Protein AF-A0A1Y6CMZ3-F1 (afdb_monomer_lite)

Organism: NCBI:txid1513793

pLDDT: mean 83.92, std 16.24, range [38.25, 95.06]

Structure (mmCIF, N/CA/C/O backbone):
data_AF-A0A1Y6CMZ3-F1
#
_entry.id   AF-A0A1Y6CMZ3-F1
#
loop_
_atom_site.group_PDB
_atom_site.id
_atom_site.type_symbol
_atom_site.label_atom_id
_atom_site.label_alt_id
_atom_site.label_comp_id
_atom_site.label_asym_id
_atom_site.label_entity_id
_atom_site.label_seq_id
_atom_site.pdbx_PDB_ins_code
_atom_site.Cartn_x
_atom_site.Cartn_y
_atom_site.Cartn_z
_atom_site.occupancy
_atom_site.B_iso_or_equiv
_atom_site.auth_seq_id
_atom_site.auth_comp_id
_atom_site.auth_asym_id
_atom_site.auth_atom_id
_atom_site.pdbx_PDB_model_num
ATOM 1 N N . MET A 1 1 ? 11.668 0.292 -15.780 1.00 80.81 1 MET A N 1
ATOM 2 C CA . MET A 1 1 ? 10.755 -0.791 -15.363 1.00 80.81 1 MET A CA 1
ATOM 3 C C . MET A 1 1 ? 9.412 -0.136 -15.151 1.00 80.81 1 MET A C 1
ATOM 5 O O . MET A 1 1 ? 9.366 0.925 -14.536 1.00 80.81 1 MET A O 1
ATOM 9 N N . THR A 1 2 ? 8.361 -0.745 -15.675 1.00 93.19 2 THR A N 1
ATOM 10 C CA . THR A 1 2 ? 7.018 -0.169 -15.674 1.00 93.19 2 THR A CA 1
ATOM 11 C C . THR A 1 2 ? 6.304 -0.505 -14.370 1.00 93.19 2 THR A C 1
ATOM 13 O O . THR A 1 2 ? 6.253 -1.671 -13.977 1.00 93.19 2 THR A O 1
ATOM 16 N N . CYS A 1 3 ? 5.780 0.505 -13.678 1.00 93.62 3 CYS A N 1
ATOM 17 C CA . CYS A 1 3 ? 5.057 0.325 -12.424 1.00 93.62 3 CYS A CA 1
ATOM 18 C C . CYS A 1 3 ? 3.755 -0.454 -12.660 1.00 93.62 3 CYS A C 1
ATOM 20 O O . CYS A 1 3 ? 2.951 -0.036 -13.492 1.00 93.62 3 CYS A O 1
ATOM 22 N N . PRO A 1 4 ? 3.481 -1.539 -11.917 1.00 93.12 4 PRO A N 1
ATOM 23 C CA . PRO A 1 4 ? 2.268 -2.323 -12.128 1.00 93.12 4 PRO A CA 1
ATOM 24 C C . PRO A 1 4 ? 0.986 -1.618 -11.638 1.00 93.12 4 PRO A C 1
ATOM 26 O O . PRO A 1 4 ? -0.101 -2.052 -12.005 1.00 93.12 4 PRO A O 1
ATOM 29 N N . ARG A 1 5 ? 1.098 -0.535 -10.845 1.00 92.00 5 ARG A N 1
ATOM 30 C CA . ARG A 1 5 ? -0.039 0.291 -10.385 1.00 92.00 5 ARG A CA 1
ATOM 31 C C . ARG A 1 5 ? -0.400 1.395 -11.384 1.00 92.00 5 ARG A C 1
ATOM 33 O O . ARG A 1 5 ? -1.525 1.428 -11.862 1.00 92.00 5 ARG A O 1
ATOM 40 N N . CYS A 1 6 ? 0.545 2.281 -11.711 1.00 94.06 6 CYS A N 1
ATOM 41 C CA . CYS A 1 6 ? 0.287 3.454 -12.563 1.00 94.06 6 CYS A CA 1
ATOM 42 C C . CYS A 1 6 ? 0.730 3.299 -14.024 1.00 94.06 6 CYS A C 1
ATOM 44 O O . CYS A 1 6 ? 0.532 4.214 -14.815 1.00 94.06 6 CYS A O 1
ATOM 46 N N . GLN A 1 7 ? 1.366 2.181 -14.387 1.00 94.56 7 GLN A N 1
ATOM 47 C CA . GLN A 1 7 ? 1.906 1.916 -15.729 1.00 94.56 7 GLN A CA 1
ATOM 48 C C . GLN A 1 7 ? 2.957 2.922 -16.229 1.00 94.56 7 GLN A C 1
ATOM 50 O O . GLN A 1 7 ? 3.349 2.870 -17.392 1.00 94.56 7 GLN A O 1
ATOM 55 N N . MET A 1 8 ? 3.473 3.795 -15.358 1.00 93.44 8 MET A N 1
ATOM 56 C CA . MET A 1 8 ? 4.573 4.698 -15.693 1.00 93.44 8 MET A CA 1
ATOM 57 C C . MET A 1 8 ? 5.934 4.034 -15.482 1.00 93.44 8 MET A C 1
ATOM 59 O O . MET A 1 8 ? 6.110 3.177 -14.608 1.00 93.44 8 MET A O 1
ATOM 63 N N . ASP A 1 9 ? 6.917 4.443 -16.278 1.00 92.94 9 ASP A N 1
ATOM 64 C CA . ASP A 1 9 ? 8.298 4.010 -16.111 1.00 92.94 9 ASP A CA 1
ATOM 65 C C . ASP A 1 9 ? 8.961 4.714 -14.931 1.00 92.94 9 ASP A C 1
ATOM 67 O O . ASP A 1 9 ? 8.968 5.937 -14.826 1.00 92.94 9 ASP A O 1
ATOM 71 N N . GLY A 1 10 ? 9.575 3.928 -14.049 1.00 88.12 10 GLY A N 1
ATOM 72 C CA . GLY A 1 10 ? 10.245 4.470 -12.877 1.00 88.12 10 GLY A CA 1
ATOM 73 C C . GLY A 1 10 ? 11.143 3.464 -12.174 1.00 88.12 10 GLY A C 1
ATOM 74 O O . GLY A 1 10 ? 11.308 2.310 -12.591 1.00 88.12 10 GLY A O 1
ATOM 75 N N . LYS A 1 11 ? 11.751 3.916 -11.075 1.00 91.19 11 LYS A N 1
ATOM 76 C CA . LYS A 1 11 ? 12.469 3.032 -10.153 1.00 91.19 11 LYS A CA 1
ATOM 77 C C . LYS A 1 11 ? 11.447 2.298 -9.298 1.00 91.19 11 LYS A C 1
ATOM 79 O O . LYS A 1 11 ? 10.808 2.907 -8.446 1.00 91.19 11 LYS A O 1
ATOM 84 N N . LEU A 1 12 ? 11.323 0.992 -9.511 1.00 92.62 12 LEU A N 1
ATOM 85 C CA . LEU A 1 12 ? 10.459 0.155 -8.690 1.00 92.62 12 LEU A CA 1
ATOM 86 C C . LEU A 1 12 ? 11.207 -0.292 -7.440 1.00 92.62 12 LEU A C 1
ATOM 88 O O . LEU A 1 12 ? 12.348 -0.752 -7.517 1.00 92.62 12 LEU A O 1
ATOM 92 N N . LYS A 1 13 ? 10.560 -0.164 -6.286 1.00 90.56 13 LYS A N 1
ATOM 93 C CA . LYS A 1 13 ? 11.067 -0.683 -5.019 1.00 90.56 13 LYS A CA 1
ATOM 94 C C . LYS A 1 13 ? 9.941 -1.381 -4.280 1.00 90.56 13 LYS A C 1
ATOM 96 O O . LYS A 1 13 ? 8.817 -0.892 -4.226 1.00 90.56 13 LYS A O 1
ATOM 101 N N . LYS A 1 14 ? 10.270 -2.510 -3.662 1.00 86.50 14 LYS A N 1
ATOM 102 C CA . LYS A 1 14 ? 9.392 -3.133 -2.681 1.00 86.50 14 LYS A CA 1
ATOM 103 C C . LYS A 1 14 ? 9.493 -2.322 -1.393 1.00 86.50 14 LYS A C 1
ATOM 105 O O . LYS A 1 14 ? 10.564 -2.268 -0.789 1.00 86.50 14 LYS A O 1
ATOM 110 N N . ARG A 1 15 ? 8.411 -1.648 -1.012 1.00 81.38 15 ARG A N 1
ATOM 111 C CA . ARG A 1 15 ? 8.324 -0.906 0.247 1.00 81.38 15 ARG A CA 1
ATOM 112 C C . ARG A 1 15 ? 7.224 -1.534 1.100 1.00 81.38 15 ARG A C 1
ATOM 114 O O . ARG A 1 15 ? 6.107 -1.667 0.606 1.00 81.38 15 ARG A O 1
ATOM 121 N N . PRO A 1 16 ? 7.533 -1.979 2.325 1.00 76.31 16 PRO A N 1
ATOM 122 C CA . PRO A 1 16 ? 6.541 -2.622 3.165 1.00 76.31 16 PRO A CA 1
ATOM 123 C C . PRO A 1 16 ? 5.617 -1.564 3.773 1.00 76.31 16 PRO A C 1
ATOM 125 O O . PRO A 1 16 ? 6.070 -0.672 4.487 1.00 76.31 16 PRO A O 1
ATOM 128 N N . PHE A 1 17 ? 4.320 -1.688 3.513 1.00 85.69 17 PHE A N 1
ATOM 129 C CA . PHE A 1 17 ? 3.295 -1.148 4.401 1.00 85.69 17 PHE A CA 1
ATOM 130 C C . PHE A 1 17 ? 3.003 -2.194 5.486 1.00 85.69 17 PHE A C 1
ATOM 132 O O . PHE A 1 17 ? 3.160 -3.393 5.249 1.00 85.69 17 PHE A O 1
ATOM 139 N N . GLY A 1 18 ? 2.593 -1.762 6.680 1.00 86.56 18 GLY A N 1
ATOM 140 C CA . GLY A 1 18 ? 2.106 -2.695 7.701 1.00 86.56 18 GLY A CA 1
ATOM 141 C C . GLY A 1 18 ? 0.835 -3.412 7.233 1.00 86.56 18 GLY A C 1
ATOM 142 O O . GLY A 1 18 ? 0.089 -2.869 6.420 1.00 86.56 18 GLY A O 1
ATOM 143 N N . GLU A 1 19 ? 0.551 -4.605 7.758 1.00 88.31 19 GLU A N 1
ATOM 144 C CA . GLU A 1 19 ? -0.611 -5.415 7.345 1.00 88.31 19 GLU A CA 1
ATOM 145 C C . GLU A 1 19 ? -1.939 -4.648 7.441 1.00 88.31 19 GLU A C 1
ATOM 147 O O . GLU A 1 19 ? -2.771 -4.735 6.542 1.00 88.31 19 GLU A O 1
ATOM 152 N N . GLN A 1 20 ? -2.111 -3.828 8.482 1.00 88.81 20 GLN A N 1
ATOM 153 C CA . GLN A 1 20 ? -3.306 -2.995 8.652 1.00 88.81 20 GLN A CA 1
ATOM 154 C C . GLN A 1 20 ? -3.413 -1.889 7.600 1.00 88.81 20 GLN A C 1
ATOM 156 O O . GLN A 1 20 ? -4.498 -1.639 7.088 1.00 88.81 20 GLN A O 1
ATOM 161 N N . ALA A 1 21 ? -2.292 -1.254 7.254 1.00 90.25 21 ALA A N 1
ATOM 162 C CA . ALA A 1 21 ? -2.248 -0.234 6.215 1.00 90.25 21 ALA A CA 1
ATOM 163 C C . ALA A 1 21 ? -2.546 -0.845 4.839 1.00 90.25 21 ALA A C 1
ATOM 165 O O . ALA A 1 21 ? -3.326 -0.288 4.077 1.00 90.25 21 ALA A O 1
ATOM 166 N N . ILE A 1 22 ? -2.001 -2.031 4.547 1.00 91.38 22 ILE A N 1
ATOM 167 C CA . ILE A 1 22 ? -2.324 -2.778 3.324 1.00 91.38 22 ILE A CA 1
ATOM 168 C C . ILE A 1 22 ? -3.817 -3.105 3.283 1.00 91.38 22 ILE A C 1
ATOM 170 O O . ILE A 1 22 ? -4.470 -2.840 2.278 1.00 91.38 22 ILE A O 1
ATOM 174 N N . ALA A 1 23 ? -4.368 -3.653 4.368 1.00 91.31 23 ALA A N 1
ATOM 175 C CA . ALA A 1 23 ? -5.785 -3.987 4.442 1.00 91.31 23 ALA A CA 1
ATOM 176 C C . ALA A 1 23 ? -6.672 -2.749 4.240 1.00 91.31 23 ALA A C 1
ATOM 178 O O . ALA A 1 23 ? -7.635 -2.816 3.480 1.00 91.31 23 ALA A O 1
ATOM 179 N N . ALA A 1 24 ? -6.320 -1.617 4.857 1.00 92.38 24 ALA A N 1
ATOM 180 C CA . ALA A 1 24 ? -7.026 -0.353 4.686 1.00 92.38 24 ALA A CA 1
ATOM 181 C C . ALA A 1 24 ? -6.993 0.119 3.225 1.00 92.38 24 ALA A C 1
ATOM 183 O O . ALA A 1 24 ? -8.046 0.335 2.635 1.00 92.38 24 ALA A O 1
ATOM 184 N N . LEU A 1 25 ? -5.809 0.172 2.606 1.00 92.62 25 LEU A N 1
ATOM 185 C CA . LEU A 1 25 ? -5.646 0.559 1.201 1.00 92.62 25 LEU A CA 1
ATOM 186 C C . LEU A 1 25 ? -6.439 -0.342 0.243 1.00 92.62 25 LEU A C 1
ATOM 188 O O . LEU A 1 25 ? -7.011 0.151 -0.727 1.00 92.62 25 LEU A O 1
ATOM 192 N N . VAL A 1 26 ? -6.503 -1.649 0.514 1.00 92.81 26 VAL A N 1
ATOM 193 C CA . VAL A 1 26 ? -7.295 -2.595 -0.289 1.00 92.81 26 VAL A CA 1
ATOM 194 C C . VAL A 1 26 ? -8.794 -2.364 -0.100 1.00 92.81 26 VAL A C 1
ATOM 196 O O . VAL A 1 26 ? -9.531 -2.311 -1.081 1.00 92.81 26 VAL A O 1
ATOM 199 N N . VAL A 1 27 ? -9.258 -2.186 1.141 1.00 93.12 27 VAL A N 1
ATOM 200 C CA . VAL A 1 27 ? -10.674 -1.918 1.451 1.00 93.12 27 VAL A CA 1
ATOM 201 C C . VAL A 1 27 ? -11.136 -0.583 0.866 1.00 93.12 27 VAL A C 1
ATOM 203 O O . VAL A 1 27 ? -12.267 -0.481 0.395 1.00 93.12 27 VAL A O 1
ATOM 206 N N . TRP A 1 28 ? -10.271 0.429 0.865 1.00 93.38 28 TRP A N 1
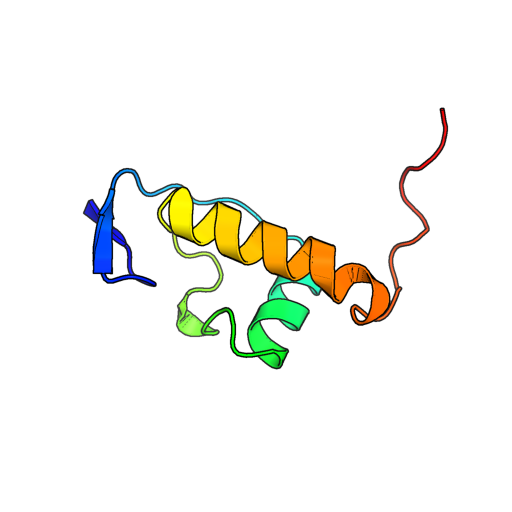ATOM 207 C CA . TRP A 1 28 ? -10.557 1.738 0.279 1.00 93.38 28 TRP A CA 1
ATOM 208 C C . TRP A 1 28 ? -10.477 1.751 -1.251 1.00 93.38 28 TRP A C 1
ATOM 210 O O . TRP A 1 28 ? -10.952 2.702 -1.863 1.00 93.38 28 TRP A O 1
ATOM 220 N N . GLY A 1 29 ? -9.927 0.702 -1.872 1.00 92.12 29 GLY A N 1
ATOM 221 C CA . GLY A 1 29 ? -9.760 0.609 -3.324 1.00 92.12 29 GLY A CA 1
ATOM 222 C C . GLY A 1 29 ? -8.525 1.334 -3.872 1.00 92.12 29 GLY A C 1
ATOM 223 O O . GLY A 1 29 ? -8.349 1.399 -5.085 1.00 92.12 29 GLY A O 1
ATOM 224 N N . GLU A 1 30 ? -7.648 1.829 -2.999 1.00 93.19 30 GLU A N 1
ATOM 225 C CA . GLU A 1 30 ? -6.426 2.562 -3.357 1.00 93.19 30 GLU A CA 1
ATOM 226 C C . GLU A 1 30 ? -5.296 1.639 -3.838 1.00 93.19 30 GLU A C 1
ATOM 228 O O . GLU A 1 30 ? -4.426 2.036 -4.629 1.00 93.19 30 GLU A O 1
ATOM 233 N N . LEU A 1 31 ? -5.311 0.387 -3.364 1.00 92.56 31 LEU A N 1
ATOM 234 C CA . LEU A 1 31 ? -4.366 -0.661 -3.732 1.00 92.56 31 LEU A CA 1
ATOM 235 C C . LEU A 1 31 ? -5.102 -1.945 -4.130 1.00 92.56 31 LEU A C 1
ATOM 237 O O . LEU A 1 31 ? -5.863 -2.513 -3.355 1.00 92.56 31 LEU A O 1
ATOM 241 N N . ASP A 1 32 ? -4.822 -2.454 -5.328 1.00 92.69 32 ASP A N 1
ATOM 242 C CA . ASP A 1 32 ? -5.349 -3.747 -5.770 1.00 92.69 32 ASP A CA 1
ATOM 243 C C . ASP A 1 32 ? -4.670 -4.902 -5.012 1.00 92.69 32 ASP A C 1
ATOM 245 O O . ASP A 1 32 ? -3.446 -4.932 -4.863 1.00 92.69 32 ASP A O 1
ATOM 249 N N . GLN A 1 33 ? -5.450 -5.894 -4.573 1.00 90.38 33 GLN A N 1
ATOM 250 C CA . GLN A 1 33 ? -4.943 -7.031 -3.796 1.00 90.38 33 GLN A CA 1
ATOM 251 C C . GLN A 1 33 ? -3.846 -7.827 -4.532 1.00 90.38 33 GLN A C 1
ATOM 253 O O . GLN A 1 33 ? -2.979 -8.422 -3.896 1.00 90.38 33 GLN A O 1
ATOM 258 N N . ARG A 1 34 ? -3.837 -7.827 -5.872 1.00 92.00 34 ARG A N 1
ATOM 259 C CA . ARG A 1 34 ? -2.805 -8.498 -6.687 1.00 92.00 34 ARG A CA 1
ATOM 260 C C . ARG A 1 34 ? -1.460 -7.774 -6.653 1.00 92.00 34 ARG A C 1
ATOM 262 O O . ARG A 1 34 ? -0.442 -8.365 -7.000 1.00 92.00 34 ARG A O 1
ATOM 269 N N . LEU A 1 35 ? -1.465 -6.498 -6.272 1.00 90.31 35 LEU A N 1
ATOM 270 C CA . LEU A 1 35 ? -0.277 -5.653 -6.161 1.00 90.31 35 LEU A CA 1
ATOM 271 C C . LEU A 1 35 ? 0.317 -5.662 -4.750 1.00 90.31 35 LEU A C 1
ATOM 273 O O . LEU A 1 35 ? 1.379 -5.082 -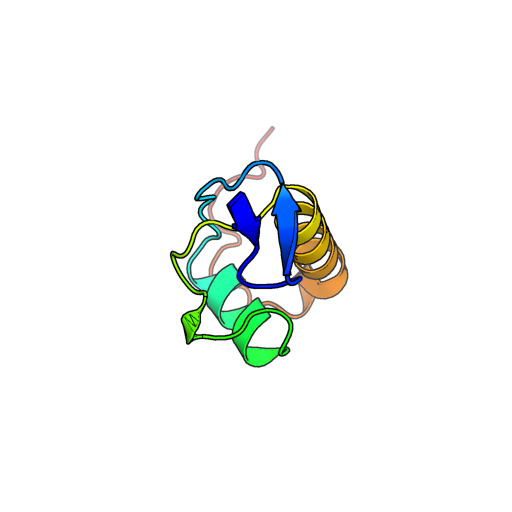4.530 1.00 90.31 35 LEU A O 1
ATOM 277 N N . VAL A 1 36 ? -0.330 -6.338 -3.799 1.00 89.06 36 VAL A N 1
ATOM 278 C CA . VAL A 1 36 ? 0.233 -6.555 -2.467 1.00 89.06 36 VAL A CA 1
ATOM 279 C C . VAL A 1 36 ? 1.561 -7.296 -2.606 1.00 89.06 36 VAL A C 1
ATOM 281 O O . VAL A 1 36 ? 1.676 -8.257 -3.364 1.00 89.06 36 VAL A O 1
ATOM 284 N N . ASP A 1 37 ? 2.579 -6.818 -1.889 1.00 85.75 37 ASP A N 1
ATOM 285 C CA . ASP A 1 37 ? 3.949 -7.347 -1.912 1.00 85.75 37 ASP A CA 1
ATOM 286 C C . ASP A 1 37 ? 4.720 -7.131 -3.240 1.00 85.75 37 ASP A C 1
ATOM 288 O O . ASP A 1 37 ? 5.917 -7.423 -3.317 1.00 85.75 37 ASP A O 1
ATOM 292 N N . GLN A 1 38 ? 4.084 -6.552 -4.267 1.00 90.38 38 GLN A N 1
ATOM 293 C CA . GLN A 1 38 ? 4.735 -6.196 -5.529 1.00 90.38 38 GLN A CA 1
ATOM 294 C C . GLN A 1 38 ? 5.514 -4.874 -5.411 1.00 90.38 38 GLN A C 1
ATOM 296 O O . GLN A 1 38 ? 5.106 -3.957 -4.693 1.00 90.38 38 GLN A O 1
ATOM 301 N N . PRO A 1 39 ? 6.644 -4.727 -6.126 1.00 93.06 39 PRO A N 1
ATOM 302 C CA . PRO A 1 39 ? 7.366 -3.465 -6.170 1.00 93.06 39 PRO A CA 1
ATOM 303 C C . PRO A 1 39 ? 6.597 -2.427 -7.003 1.00 93.06 39 PRO A C 1
ATOM 305 O O . PRO A 1 39 ? 6.213 -2.684 -8.144 1.00 93.06 39 PRO A O 1
ATOM 308 N N . ILE A 1 40 ? 6.430 -1.228 -6.448 1.00 93.88 40 ILE A N 1
ATOM 309 C CA . ILE A 1 40 ? 5.798 -0.074 -7.106 1.00 93.88 40 ILE A CA 1
ATOM 310 C C . ILE A 1 40 ? 6.803 1.074 -7.249 1.00 93.88 40 ILE A C 1
ATOM 312 O O . ILE A 1 40 ? 7.895 1.028 -6.670 1.00 93.88 40 ILE A O 1
ATOM 316 N N . CYS A 1 41 ? 6.476 2.080 -8.062 1.00 95.06 41 CYS A N 1
ATOM 317 C CA . CYS A 1 41 ? 7.294 3.289 -8.157 1.00 95.06 41 CYS A CA 1
ATOM 318 C C . CYS A 1 41 ? 7.211 4.134 -6.875 1.00 95.06 41 CYS A C 1
ATOM 320 O O . CYS A 1 41 ? 6.360 3.906 -6.015 1.00 95.06 41 CYS A O 1
ATOM 322 N N . GLU A 1 42 ? 8.132 5.091 -6.751 1.00 92.81 42 GLU A N 1
ATOM 323 C CA . GLU A 1 42 ? 8.181 6.020 -5.619 1.00 92.81 42 GLU A CA 1
ATOM 324 C C . GLU A 1 42 ? 6.920 6.881 -5.534 1.00 92.81 42 GLU A C 1
ATOM 326 O O . GLU A 1 42 ? 6.300 6.883 -4.479 1.00 92.81 42 GLU A O 1
ATOM 331 N N . ASP A 1 43 ? 6.467 7.457 -6.649 1.00 93.81 43 ASP A N 1
ATOM 332 C CA . ASP A 1 43 ? 5.258 8.285 -6.697 1.00 93.81 43 ASP A CA 1
ATOM 333 C C . ASP A 1 43 ? 4.027 7.535 -6.175 1.00 93.81 43 ASP A C 1
ATOM 335 O O . ASP A 1 43 ? 3.351 7.992 -5.262 1.00 93.81 43 ASP A O 1
ATOM 339 N N . CYS A 1 44 ? 3.786 6.313 -6.664 1.00 93.88 44 CYS A N 1
ATOM 340 C CA . CYS A 1 44 ? 2.669 5.502 -6.183 1.00 93.88 44 CYS A CA 1
ATOM 341 C C . CYS A 1 44 ? 2.769 5.171 -4.695 1.00 93.88 44 CYS A C 1
ATOM 343 O O . CYS A 1 44 ? 1.751 5.013 -4.031 1.00 93.88 44 CYS A O 1
ATOM 345 N N . TYR A 1 45 ? 3.982 4.984 -4.180 1.00 92.81 45 TYR A N 1
ATOM 346 C CA . TYR A 1 45 ? 4.165 4.744 -2.757 1.00 92.81 45 TYR A CA 1
ATOM 347 C C . TYR A 1 45 ? 3.865 6.000 -1.934 1.00 92.81 45 TYR A C 1
ATOM 349 O O . TYR A 1 45 ? 3.264 5.883 -0.867 1.00 92.81 45 TYR A O 1
ATOM 357 N N . GLU A 1 46 ? 4.284 7.173 -2.408 1.00 93.12 46 GLU A N 1
ATOM 358 C CA . GLU A 1 46 ? 4.011 8.448 -1.745 1.00 93.12 46 GLU A CA 1
ATOM 359 C C . GLU A 1 46 ? 2.514 8.748 -1.721 1.00 93.12 46 GLU A C 1
ATOM 361 O O . GLU A 1 46 ? 1.991 8.972 -0.634 1.00 93.12 46 GLU A O 1
ATOM 366 N N . GLU A 1 47 ? 1.807 8.577 -2.840 1.00 94.06 47 GLU A N 1
ATOM 367 C CA . GLU A 1 47 ? 0.348 8.742 -2.895 1.00 94.06 47 GLU A CA 1
ATOM 368 C C . GLU A 1 47 ? -0.375 7.843 -1.879 1.00 94.06 47 GLU A C 1
ATOM 370 O O . GLU A 1 47 ? -1.181 8.313 -1.082 1.00 94.06 47 GLU A O 1
ATOM 375 N N . LEU A 1 48 ? -0.048 6.542 -1.847 1.00 93.69 48 LEU A N 1
ATOM 376 C CA . LEU A 1 48 ? -0.643 5.603 -0.885 1.00 93.69 48 LEU A CA 1
ATOM 377 C C . LEU A 1 48 ? -0.349 6.011 0.564 1.00 93.69 48 LEU A C 1
ATOM 379 O O . LEU A 1 48 ? -1.185 5.833 1.450 1.00 93.69 48 LEU A O 1
ATOM 383 N N . ARG A 1 49 ? 0.852 6.536 0.822 1.00 92.88 49 ARG A N 1
ATOM 384 C CA . ARG A 1 49 ? 1.249 7.013 2.146 1.00 92.88 49 ARG A CA 1
ATOM 385 C C . ARG A 1 49 ? 0.476 8.268 2.541 1.00 92.88 49 ARG A C 1
ATOM 387 O O . ARG A 1 49 ? 0.079 8.360 3.698 1.00 92.88 49 ARG A O 1
ATOM 394 N N . GLU A 1 50 ? 0.271 9.204 1.624 1.00 94.06 50 GLU A N 1
ATOM 395 C CA . GLU A 1 50 ? -0.544 10.397 1.861 1.00 94.06 50 GLU A CA 1
ATOM 396 C C . GLU A 1 50 ? -1.984 10.004 2.189 1.00 94.06 50 GLU A C 1
ATOM 398 O O . GLU A 1 50 ? -2.484 10.400 3.238 1.00 94.06 50 GLU A O 1
ATOM 403 N N . THR A 1 51 ? -2.587 9.094 1.417 1.00 93.06 51 THR A N 1
ATOM 404 C CA . THR A 1 51 ? -3.941 8.603 1.706 1.00 93.06 51 THR A CA 1
ATOM 405 C C . THR A 1 51 ? -4.051 7.936 3.079 1.00 93.06 51 THR A C 1
ATOM 407 O O . THR A 1 51 ? -5.033 8.138 3.793 1.00 93.06 51 THR A O 1
ATOM 410 N N . LEU A 1 52 ? -3.041 7.157 3.485 1.00 91.25 52 LEU A N 1
ATOM 411 C CA . LEU A 1 52 ? -2.988 6.558 4.823 1.00 91.25 52 LEU A CA 1
ATOM 412 C C . LEU A 1 52 ? -2.907 7.604 5.938 1.00 91.25 52 LEU A C 1
ATOM 414 O O . LEU A 1 52 ? -3.4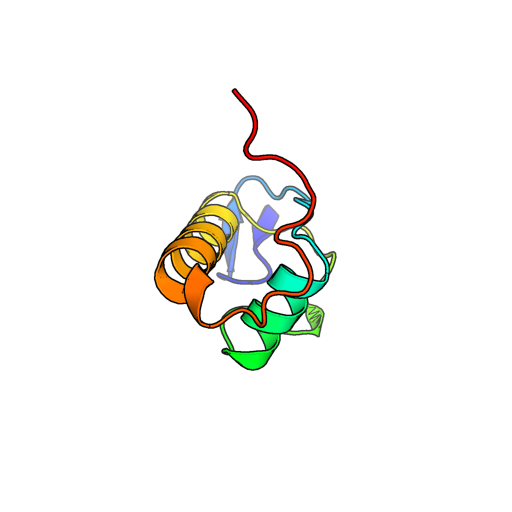81 7.379 6.999 1.00 91.25 52 LEU A O 1
ATOM 418 N N . ILE A 1 53 ? -2.197 8.712 5.716 1.00 90.50 53 ILE A N 1
ATOM 419 C CA . ILE A 1 53 ? -2.098 9.815 6.678 1.00 90.50 53 ILE A CA 1
ATOM 420 C C . ILE A 1 53 ? -3.428 10.572 6.742 1.00 90.50 53 ILE A C 1
ATOM 422 O O . ILE A 1 53 ? -3.959 10.788 7.824 1.00 90.50 53 ILE A O 1
ATOM 426 N N . GLU A 1 54 ? -4.014 10.920 5.595 1.00 92.25 54 GLU A N 1
ATOM 427 C CA . GLU A 1 54 ? -5.283 11.657 5.531 1.00 92.25 54 GLU A CA 1
ATOM 428 C C . GLU A 1 54 ? -6.443 10.895 6.183 1.00 92.25 54 GLU A C 1
ATOM 430 O O . GLU A 1 54 ? -7.334 11.494 6.789 1.00 92.25 54 GLU A O 1
ATOM 435 N N . ARG A 1 55 ? -6.422 9.564 6.077 1.00 91.56 55 ARG A N 1
ATOM 436 C CA . ARG A 1 55 ? -7.478 8.671 6.562 1.00 91.56 55 ARG A CA 1
ATOM 437 C C . ARG A 1 55 ? -7.051 7.858 7.781 1.00 91.56 55 ARG A C 1
ATOM 439 O O . ARG A 1 55 ? -7.681 6.847 8.090 1.00 91.56 55 ARG A O 1
ATOM 446 N N . GLU A 1 56 ? -6.011 8.284 8.503 1.00 86.25 56 GLU A N 1
ATOM 447 C CA . GLU A 1 56 ? -5.448 7.520 9.630 1.00 86.25 56 GLU A CA 1
ATOM 448 C C . GLU A 1 56 ? -6.498 7.189 10.705 1.00 86.25 56 GLU A C 1
ATOM 450 O O . GLU A 1 56 ? -6.496 6.101 11.276 1.00 86.25 56 GLU A O 1
ATOM 455 N N . SER A 1 57 ? -7.456 8.098 10.913 1.00 85.19 57 SER A N 1
ATOM 456 C CA . SER A 1 57 ? -8.562 7.958 11.869 1.00 85.19 57 SER A CA 1
ATOM 457 C C . SER A 1 57 ? -9.558 6.848 11.493 1.00 85.19 57 SER A C 1
ATOM 459 O O . SER A 1 57 ? -10.248 6.306 12.356 1.00 85.19 57 SER A O 1
ATOM 461 N N . GLU A 1 58 ? -9.637 6.484 10.209 1.00 84.62 58 GLU A N 1
ATOM 462 C CA . GLU A 1 58 ? -10.520 5.425 9.705 1.00 84.62 58 GLU A CA 1
ATOM 463 C C . GLU A 1 58 ? -9.887 4.033 9.798 1.00 84.62 58 GLU A C 1
ATOM 465 O O . GLU A 1 58 ? -10.593 3.028 9.687 1.00 84.62 58 GLU A O 1
ATOM 470 N N . ILE A 1 59 ? -8.569 3.949 10.007 1.00 80.31 59 ILE A N 1
ATOM 471 C CA . ILE A 1 59 ? -7.886 2.671 10.194 1.00 80.31 59 ILE A CA 1
ATOM 472 C C . ILE A 1 59 ? -8.224 2.186 11.608 1.00 80.31 59 ILE A C 1
ATOM 474 O O . ILE A 1 59 ? -7.822 2.823 12.586 1.00 80.31 59 ILE A O 1
ATOM 478 N N . PRO A 1 60 ? -8.970 1.071 11.758 1.00 66.69 60 PRO A N 1
ATOM 479 C CA . PRO A 1 60 ? -9.388 0.591 13.062 1.00 66.69 60 PRO A CA 1
ATOM 480 C C . PRO A 1 60 ? -8.152 0.344 13.916 1.00 66.69 60 PRO A C 1
ATOM 482 O O . PRO A 1 60 ? -7.263 -0.448 13.592 1.00 66.69 60 PRO A O 1
ATOM 485 N N . ASN A 1 61 ? -8.097 1.096 15.002 1.00 56.38 61 ASN A N 1
ATOM 486 C CA . ASN A 1 61 ? -6.899 1.275 15.776 1.00 56.38 61 ASN A CA 1
ATOM 487 C C . ASN A 1 61 ? -6.612 0.031 16.627 1.00 56.38 61 ASN A C 1
ATOM 489 O O . ASN A 1 61 ? -7.038 -0.054 17.774 1.00 56.38 61 ASN A O 1
ATOM 493 N N . ALA A 1 62 ? -5.916 -0.959 16.065 1.00 51.31 62 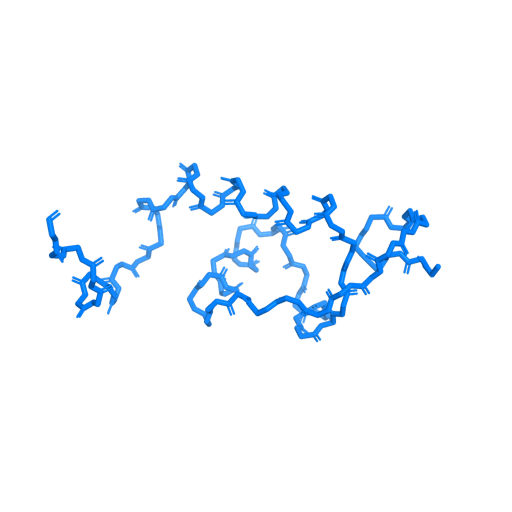ALA A N 1
ATOM 494 C CA . ALA A 1 62 ? -5.360 -2.062 16.858 1.00 51.31 62 ALA A CA 1
ATOM 495 C C . ALA A 1 62 ? -3.905 -1.799 17.304 1.00 51.31 62 ALA A C 1
ATOM 497 O O . ALA A 1 62 ? -3.321 -2.652 17.968 1.00 51.31 62 ALA A O 1
ATOM 498 N N . ALA A 1 63 ? -3.322 -0.638 16.957 1.00 45.16 63 ALA A N 1
ATOM 499 C CA . ALA A 1 63 ? -1.881 -0.380 17.045 1.00 45.16 63 ALA A CA 1
ATOM 500 C C . ALA A 1 63 ? -1.463 0.978 17.662 1.00 45.16 63 A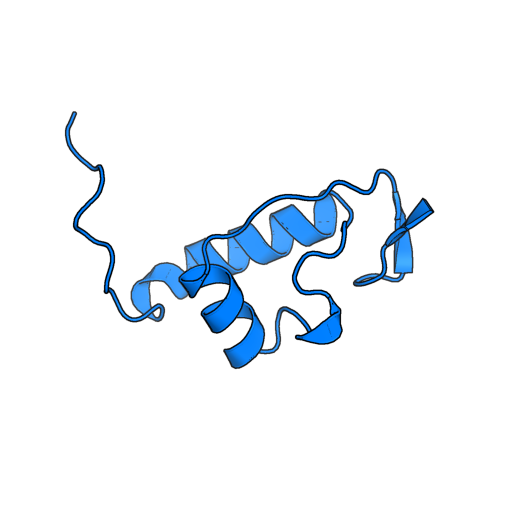LA A C 1
ATOM 502 O O . ALA A 1 63 ? -0.318 1.383 17.482 1.00 45.16 63 ALA A O 1
ATOM 503 N N . GLN A 1 64 ? -2.282 1.642 18.494 1.00 46.22 64 GLN A N 1
ATOM 504 C CA . GLN A 1 64 ? -1.786 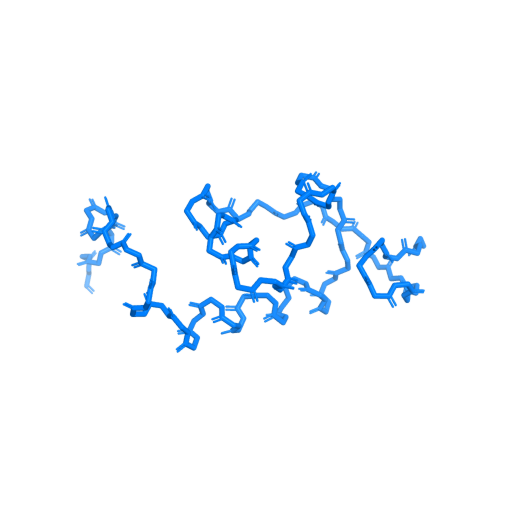2.733 19.377 1.00 46.22 64 GLN A CA 1
ATOM 505 C C . GLN A 1 64 ? -0.781 2.267 20.454 1.00 46.22 64 GLN A C 1
ATOM 507 O O . GLN A 1 64 ? -0.493 3.005 21.390 1.00 46.22 64 GLN A O 1
ATOM 512 N N . THR A 1 65 ? -0.238 1.050 20.385 1.00 43.47 65 THR A N 1
ATOM 513 C CA . THR A 1 65 ? 0.657 0.502 21.417 1.00 43.47 65 THR A CA 1
ATOM 514 C C . THR A 1 65 ? 2.124 0.398 21.014 1.00 43.47 65 THR A C 1
ATOM 516 O O . THR A 1 65 ? 2.905 -0.154 21.785 1.00 43.47 65 THR A O 1
ATOM 519 N N . VAL A 1 66 ? 2.560 0.978 19.889 1.00 49.12 66 VAL A N 1
ATOM 520 C CA . VAL A 1 66 ? 4.000 1.178 19.645 1.00 49.12 66 VAL A CA 1
ATOM 521 C C . VAL A 1 66 ? 4.275 2.589 19.131 1.00 49.12 66 VAL A C 1
ATOM 523 O O . VAL A 1 66 ? 4.263 2.851 17.935 1.00 49.12 66 VAL A O 1
ATOM 526 N N . GLY A 1 67 ? 4.619 3.476 20.069 1.00 47.12 67 GLY A N 1
ATOM 527 C CA . GLY A 1 67 ? 5.663 4.467 19.811 1.00 47.12 67 GLY A CA 1
ATOM 528 C C . GLY A 1 67 ? 5.238 5.911 19.557 1.00 47.12 67 GLY A C 1
ATOM 529 O O . GLY A 1 67 ? 5.673 6.491 18.571 1.00 47.12 67 GLY A O 1
ATOM 530 N N . GLN A 1 68 ? 4.537 6.544 20.501 1.00 42.31 68 GLN A N 1
ATOM 531 C CA . GLN A 1 68 ? 4.749 7.975 20.750 1.00 42.31 68 GLN A CA 1
ATOM 532 C C . GLN A 1 68 ? 5.133 8.176 22.218 1.00 42.31 68 GLN A C 1
ATOM 534 O O . GLN A 1 68 ? 4.315 8.468 23.083 1.00 42.31 68 GLN A O 1
ATOM 539 N N . ALA A 1 69 ? 6.414 7.942 22.489 1.00 41.06 69 ALA A N 1
ATOM 540 C CA . ALA A 1 69 ? 7.095 8.409 23.682 1.00 41.06 69 ALA A CA 1
ATOM 541 C C . ALA A 1 69 ? 8.396 9.060 23.221 1.00 41.06 69 ALA A C 1
ATOM 543 O O . ALA A 1 69 ? 9.343 8.352 22.876 1.00 41.06 69 ALA A O 1
ATOM 544 N N . SER A 1 70 ? 8.404 10.389 23.159 1.00 38.25 70 SER A N 1
ATOM 545 C CA . SER A 1 70 ? 9.532 11.282 23.464 1.00 38.25 70 SER A CA 1
ATOM 546 C C . SER A 1 70 ? 9.021 12.716 23.444 1.00 38.25 70 SER A C 1
ATOM 548 O O . SER A 1 70 ? 8.468 13.114 22.396 1.00 38.25 70 SER A O 1
#

Radius of gyration: 13.11 Å; chains: 1; bounding box: 23×20×40 Å

Foldseek 3Di:
DAFPQPRDDADWDQDDDPPLLVVVCCVVVLDPPVCVRPTGHPVSVVVSVVVCVVCVVVRPPPDPPDDDDD

Sequence (70 aa):
MTCPRCQMDGKLKKRPFGEQAIAALVVWGELDQRLVDQPICEDCYEELRETLIERESEIPNAAQTVGQAS

Secondary structure (DSSP, 8-state):
-B-TTT--B--EE--PPPHHHHHHHHHHTSS-GGGTTS-EEHHHHHHHHHHHHHTGGGS--S-TTS----